Protein AF-A0AAW1KPW0-F1 (afdb_monomer)

Sequence (113 aa):
MIACTQPRRLAVQGITRIKFLTDGVLLREMMDDPLLSKYSVIMVDEAHERSISTDVVLGLLKKIQKRRPDLRLVISSATIEERPISSFFHSRNDQVIFWCFLLDKMILMLLFN

Structure (mmCIF, N/CA/C/O backbone):
data_AF-A0AAW1KPW0-F1
#
_entry.id   AF-A0AAW1KPW0-F1
#
loop_
_atom_site.group_PDB
_atom_site.id
_atom_site.type_symbol
_atom_site.label_atom_id
_atom_site.label_alt_id
_atom_site.label_comp_id
_atom_site.label_asym_id
_atom_site.label_entity_id
_atom_site.label_seq_id
_atom_site.pdbx_PDB_ins_code
_atom_site.Cartn_x
_atom_site.Cartn_y
_atom_site.Cartn_z
_atom_site.occupancy
_atom_site.B_iso_or_equiv
_atom_site.auth_seq_id
_atom_site.auth_comp_id
_atom_site.auth_asym_id
_atom_site.auth_atom_id
_atom_site.pdbx_PDB_model_num
ATOM 1 N N . MET A 1 1 ? -3.267 8.641 10.028 1.00 78.38 1 MET A N 1
ATOM 2 C CA . MET A 1 1 ? -1.825 8.846 9.738 1.00 78.38 1 MET A CA 1
ATOM 3 C C . MET A 1 1 ? -1.628 8.655 8.245 1.00 78.38 1 MET A C 1
ATOM 5 O O . MET A 1 1 ? -2.322 7.813 7.680 1.00 78.38 1 MET A O 1
ATOM 9 N N . ILE A 1 2 ? -0.747 9.433 7.619 1.00 82.56 2 ILE A N 1
ATOM 10 C CA . ILE A 1 2 ? -0.416 9.284 6.196 1.00 82.56 2 ILE A CA 1
ATOM 11 C C . ILE A 1 2 ? 0.904 8.524 6.110 1.00 82.56 2 ILE A C 1
ATOM 13 O O . ILE A 1 2 ? 1.896 8.957 6.700 1.00 82.56 2 ILE A O 1
ATOM 17 N N . ALA A 1 3 ? 0.908 7.388 5.422 1.00 82.81 3 ALA A N 1
ATOM 18 C CA . ALA A 1 3 ? 2.132 6.673 5.076 1.00 82.81 3 ALA A CA 1
ATOM 19 C C . ALA A 1 3 ? 2.553 7.044 3.656 1.00 82.81 3 ALA A C 1
ATOM 21 O O . ALA A 1 3 ? 1.700 7.109 2.776 1.00 82.81 3 ALA A O 1
ATOM 22 N N . CYS A 1 4 ? 3.847 7.251 3.435 1.00 83.25 4 CYS A N 1
ATOM 23 C CA . CYS A 1 4 ? 4.411 7.419 2.101 1.00 83.25 4 CYS A CA 1
ATOM 24 C C . CYS A 1 4 ? 5.600 6.475 1.936 1.00 83.25 4 CYS A C 1
ATOM 26 O O . CYS A 1 4 ? 6.499 6.476 2.787 1.00 83.25 4 CYS A O 1
ATOM 28 N N . THR A 1 5 ? 5.592 5.652 0.886 1.00 79.50 5 THR A N 1
ATOM 29 C CA . THR A 1 5 ? 6.770 4.862 0.545 1.00 79.50 5 THR A CA 1
ATOM 30 C C . THR A 1 5 ? 7.787 5.761 -0.145 1.00 79.50 5 THR A C 1
ATOM 32 O O . THR A 1 5 ? 7.442 6.478 -1.069 1.00 79.50 5 THR A O 1
ATOM 35 N N . GLN A 1 6 ? 9.029 5.801 0.334 1.00 72.44 6 GLN A N 1
ATOM 36 C CA . GLN A 1 6 ? 10.106 6.560 -0.305 1.00 72.44 6 GLN A CA 1
ATOM 37 C C . GLN A 1 6 ? 11.441 5.826 -0.171 1.00 72.44 6 GLN A C 1
ATOM 39 O O . GLN A 1 6 ? 11.666 5.130 0.827 1.00 72.44 6 GLN A O 1
ATOM 44 N N . PRO A 1 7 ? 12.387 6.042 -1.106 1.00 58.94 7 PRO A N 1
ATOM 45 C CA . PRO A 1 7 ? 13.735 5.486 -1.004 1.00 58.94 7 PRO A CA 1
ATOM 46 C C . PRO A 1 7 ? 14.543 6.083 0.163 1.00 58.94 7 PRO A C 1
ATOM 48 O O . PRO A 1 7 ? 15.576 5.533 0.545 1.00 58.94 7 PRO A O 1
ATOM 51 N N . ARG A 1 8 ? 14.095 7.198 0.768 1.00 56.75 8 ARG A N 1
ATOM 52 C CA . ARG A 1 8 ? 14.753 7.852 1.913 1.00 56.75 8 ARG A CA 1
ATOM 53 C C . ARG A 1 8 ? 13.802 8.003 3.100 1.00 56.75 8 ARG A C 1
ATOM 55 O O . ARG A 1 8 ? 12.671 8.452 2.962 1.00 56.75 8 ARG A O 1
ATOM 62 N N . ARG A 1 9 ? 14.284 7.646 4.295 1.00 53.12 9 ARG A N 1
ATOM 63 C CA . ARG A 1 9 ? 13.503 7.667 5.538 1.00 53.12 9 ARG A CA 1
ATOM 64 C C . ARG A 1 9 ? 13.544 9.059 6.168 1.00 53.12 9 ARG A C 1
ATOM 66 O O . ARG A 1 9 ? 14.579 9.470 6.682 1.00 53.12 9 ARG A O 1
ATOM 73 N N . LEU A 1 10 ? 12.415 9.757 6.160 1.00 57.84 10 LEU A N 1
ATOM 74 C CA . LEU A 1 10 ? 12.204 11.007 6.892 1.00 57.84 10 LEU A CA 1
ATOM 75 C C . LEU A 1 10 ? 10.977 10.846 7.805 1.00 57.84 10 LEU A C 1
ATOM 77 O O . LEU A 1 10 ? 10.099 10.026 7.557 1.00 57.84 10 LEU A O 1
ATOM 81 N N . ALA A 1 11 ? 10.902 11.576 8.908 1.00 54.00 11 ALA A N 1
ATOM 82 C CA . ALA A 1 11 ? 9.713 11.590 9.755 1.00 54.00 11 ALA A CA 1
ATOM 83 C C . ALA A 1 11 ? 9.422 13.039 10.117 1.00 54.00 11 ALA A C 1
ATOM 85 O O . ALA A 1 11 ? 10.282 13.714 10.678 1.00 54.00 11 ALA A O 1
ATOM 86 N N . VAL A 1 12 ? 8.227 13.518 9.778 1.00 56.19 12 VAL A N 1
ATOM 87 C CA . VAL A 1 12 ? 7.796 14.881 10.099 1.00 56.19 12 VAL A CA 1
ATOM 88 C C . VAL A 1 12 ? 6.790 14.791 11.240 1.00 56.19 12 VAL A C 1
ATOM 90 O O . VAL A 1 12 ? 5.782 14.089 11.136 1.00 56.19 12 VAL A O 1
ATOM 93 N N . GLN A 1 13 ? 7.076 15.466 12.354 1.00 44.16 13 GLN A N 1
ATOM 94 C CA . GLN A 1 13 ? 6.176 15.533 13.504 1.00 44.16 13 GLN A CA 1
ATOM 95 C C . GLN A 1 13 ? 5.355 16.829 13.455 1.00 44.16 13 GLN A C 1
ATOM 97 O O . GLN A 1 13 ? 5.910 17.918 13.356 1.00 44.16 13 GLN A O 1
ATOM 102 N N . GLY A 1 14 ? 4.028 16.694 13.517 1.00 61.62 14 GLY A N 1
ATOM 103 C CA . GLY A 1 14 ? 3.049 17.785 13.489 1.00 61.62 14 GLY A CA 1
ATOM 104 C C . GLY A 1 14 ? 1.630 17.268 13.775 1.00 61.62 14 GLY A C 1
ATOM 105 O O . GLY A 1 14 ? 1.458 16.097 14.123 1.00 61.62 14 GLY A O 1
ATOM 106 N N . ILE A 1 15 ? 0.612 18.127 13.619 1.00 62.44 15 ILE A N 1
ATOM 107 C CA . ILE A 1 15 ? -0.816 17.783 13.819 1.00 62.44 15 ILE A CA 1
ATOM 108 C C . ILE A 1 15 ? -1.229 16.657 12.852 1.00 62.44 15 ILE A C 1
ATOM 110 O O . ILE A 1 15 ? -1.849 15.668 13.250 1.00 62.44 15 ILE A O 1
ATOM 114 N N . THR A 1 16 ? -0.784 16.754 11.598 1.00 57.00 16 THR A N 1
ATOM 115 C CA . THR A 1 16 ? -0.898 15.693 10.594 1.00 57.00 16 THR A CA 1
ATOM 116 C C . THR A 1 16 ? 0.342 14.803 10.654 1.00 57.00 16 THR A C 1
ATOM 118 O O . THR A 1 16 ? 1.435 15.206 10.264 1.00 57.00 16 THR A O 1
ATOM 121 N N . ARG A 1 17 ? 0.192 13.571 11.155 1.00 78.12 17 ARG A N 1
ATOM 122 C CA . ARG A 1 17 ? 1.301 12.606 11.246 1.00 78.12 17 ARG A CA 1
ATOM 123 C C . ARG A 1 17 ? 1.574 11.982 9.874 1.00 78.12 17 ARG A C 1
ATOM 125 O O . ARG A 1 17 ? 0.798 11.125 9.437 1.00 78.12 17 ARG A O 1
ATOM 132 N N . ILE A 1 18 ? 2.665 12.404 9.232 1.00 82.19 18 ILE A N 1
ATOM 133 C CA . ILE A 1 18 ? 3.196 11.817 7.994 1.00 82.19 18 ILE A CA 1
ATOM 134 C C . ILE A 1 18 ? 4.397 10.942 8.347 1.00 82.19 18 ILE A C 1
ATOM 136 O O . ILE A 1 18 ? 5.328 11.382 9.025 1.00 82.19 18 ILE A O 1
ATOM 140 N N . LYS A 1 19 ? 4.376 9.695 7.885 1.00 84.75 19 LYS A N 1
ATOM 141 C CA . LYS A 1 19 ? 5.436 8.721 8.121 1.00 84.75 19 LYS A CA 1
ATOM 142 C C . LYS A 1 19 ? 5.992 8.241 6.7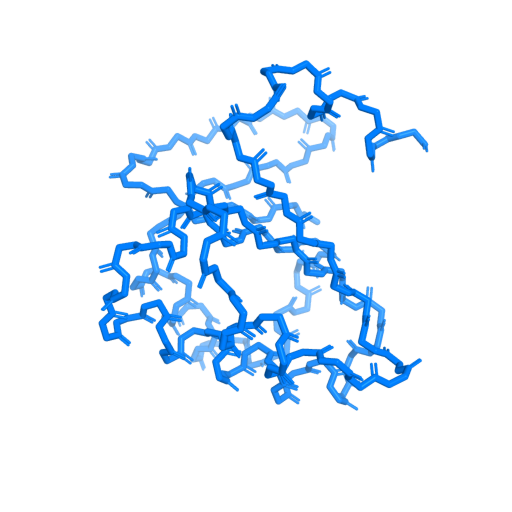91 1.00 84.75 19 LYS A C 1
ATOM 144 O O . LYS A 1 19 ? 5.275 7.599 6.026 1.00 84.75 19 LYS A O 1
ATOM 149 N N . PHE A 1 20 ? 7.269 8.520 6.551 1.00 84.44 20 PHE A N 1
ATOM 150 C CA . PHE A 1 20 ? 7.968 7.966 5.401 1.00 84.44 20 PHE A CA 1
ATOM 151 C C . PHE A 1 20 ? 8.607 6.636 5.780 1.00 84.44 20 PHE A C 1
ATOM 153 O O . PHE A 1 20 ? 9.197 6.471 6.855 1.00 84.44 20 PHE A O 1
ATOM 160 N N . LEU A 1 21 ? 8.445 5.664 4.902 1.00 87.31 21 LEU A N 1
ATOM 161 C CA . LEU A 1 21 ? 8.855 4.286 5.110 1.00 87.31 21 LEU A CA 1
ATOM 162 C C . LEU A 1 21 ? 9.282 3.684 3.774 1.00 87.31 21 LEU A C 1
ATOM 164 O O . LEU A 1 21 ? 8.954 4.212 2.726 1.00 87.31 21 LEU A O 1
ATOM 168 N N . THR A 1 22 ? 10.071 2.619 3.794 1.00 89.06 22 THR A N 1
ATOM 169 C CA . THR A 1 22 ? 10.386 1.876 2.567 1.00 89.06 22 THR A CA 1
ATOM 170 C C . THR A 1 22 ? 9.331 0.794 2.349 1.00 89.06 22 THR A C 1
ATOM 172 O O . THR A 1 22 ? 8.670 0.385 3.308 1.00 89.06 22 THR A O 1
ATOM 175 N N . ASP A 1 23 ? 9.214 0.269 1.129 1.00 88.44 23 ASP A N 1
ATOM 176 C CA . ASP A 1 23 ? 8.282 -0.825 0.809 1.00 88.44 23 ASP A CA 1
ATOM 177 C C . ASP A 1 23 ? 8.443 -2.020 1.762 1.00 88.44 23 ASP A C 1
ATOM 179 O O . ASP A 1 23 ? 7.469 -2.549 2.289 1.00 88.44 23 ASP A O 1
ATOM 183 N N . GLY A 1 24 ? 9.685 -2.399 2.081 1.00 88.69 24 GLY A N 1
ATOM 184 C CA . GLY A 1 24 ? 9.964 -3.485 3.025 1.00 88.69 24 GLY A CA 1
ATOM 185 C C . GLY A 1 24 ? 9.501 -3.201 4.461 1.00 88.69 24 GLY A C 1
ATOM 186 O O . GLY A 1 24 ? 9.070 -4.114 5.165 1.00 88.69 24 GLY A O 1
ATOM 187 N N . VAL A 1 25 ? 9.553 -1.941 4.908 1.00 90.00 25 VAL A N 1
ATOM 188 C CA . VAL A 1 25 ? 9.011 -1.547 6.220 1.00 90.00 25 VAL A CA 1
ATOM 189 C C . VAL A 1 25 ? 7.486 -1.569 6.191 1.00 90.00 25 VAL A C 1
ATOM 191 O O . VAL A 1 25 ? 6.888 -2.035 7.159 1.00 90.00 25 VAL A O 1
ATOM 194 N N . LEU A 1 26 ? 6.862 -1.138 5.087 1.00 90.62 26 LEU A N 1
ATOM 195 C CA . LEU A 1 26 ? 5.413 -1.243 4.913 1.00 90.62 26 LEU A CA 1
ATOM 196 C C . LEU A 1 26 ? 4.959 -2.697 4.995 1.00 90.62 26 LEU A C 1
ATOM 198 O O . LEU A 1 26 ? 4.052 -3.007 5.757 1.00 90.62 26 LEU A O 1
ATOM 202 N N . LEU A 1 27 ? 5.630 -3.591 4.265 1.00 91.06 27 LEU A N 1
ATOM 203 C CA . LEU A 1 27 ? 5.331 -5.021 4.274 1.00 91.06 27 LEU A CA 1
ATOM 204 C C . LEU A 1 27 ? 5.434 -5.612 5.679 1.00 91.06 27 LEU A C 1
ATOM 206 O O . LEU A 1 27 ? 4.547 -6.355 6.089 1.00 91.06 27 LEU A O 1
ATOM 210 N N . ARG A 1 28 ? 6.468 -5.249 6.448 1.00 91.62 28 ARG A N 1
ATOM 211 C CA . ARG A 1 28 ? 6.589 -5.692 7.843 1.00 91.62 28 ARG A CA 1
ATOM 212 C C . ARG A 1 28 ? 5.431 -5.178 8.702 1.00 91.62 28 ARG A C 1
ATOM 214 O O . ARG A 1 28 ? 4.871 -5.948 9.469 1.00 91.62 28 ARG A O 1
ATOM 221 N N . GLU A 1 29 ? 5.018 -3.922 8.544 1.00 91.69 29 GLU A N 1
ATOM 222 C CA . GLU A 1 29 ? 3.850 -3.410 9.272 1.00 91.69 29 GLU A CA 1
ATOM 223 C C . GLU A 1 29 ? 2.536 -4.060 8.845 1.00 91.69 29 GLU A C 1
ATOM 225 O O . GLU A 1 29 ? 1.657 -4.221 9.681 1.00 91.69 29 GLU A O 1
ATOM 230 N N . MET A 1 30 ? 2.406 -4.479 7.586 1.00 91.12 30 MET A N 1
ATOM 231 C CA . MET A 1 30 ? 1.260 -5.263 7.117 1.00 91.12 30 MET A CA 1
ATOM 232 C C . MET A 1 30 ? 1.239 -6.675 7.709 1.00 91.12 30 MET A C 1
ATOM 234 O O . MET A 1 30 ? 0.170 -7.264 7.832 1.00 91.12 30 MET A O 1
ATOM 238 N N . MET A 1 31 ? 2.397 -7.241 8.063 1.00 90.94 31 MET A N 1
ATOM 239 C CA . MET A 1 31 ? 2.448 -8.522 8.774 1.00 90.94 31 MET A CA 1
ATOM 240 C C . MET A 1 31 ? 1.940 -8.377 10.212 1.00 90.94 31 MET A C 1
ATOM 242 O O . MET A 1 31 ? 1.229 -9.259 10.688 1.00 90.94 31 MET A O 1
ATOM 246 N N . ASP A 1 32 ? 2.261 -7.261 10.871 1.00 92.50 32 ASP A N 1
ATOM 247 C CA . ASP A 1 32 ? 1.812 -6.972 12.238 1.00 92.50 32 ASP A CA 1
ATOM 248 C C . ASP A 1 32 ? 0.344 -6.497 12.286 1.00 92.50 32 ASP A C 1
ATOM 250 O O . ASP A 1 32 ? -0.421 -6.898 13.162 1.00 92.50 32 ASP A O 1
ATOM 254 N N . ASP A 1 33 ? -0.065 -5.644 11.342 1.00 92.44 33 ASP A N 1
ATOM 255 C CA . ASP A 1 33 ? -1.428 -5.126 11.170 1.00 92.44 33 ASP A CA 1
ATOM 256 C C . ASP A 1 33 ? -1.879 -5.266 9.700 1.00 92.44 33 ASP A C 1
ATOM 258 O O . ASP A 1 33 ? -1.718 -4.337 8.897 1.00 92.44 33 ASP A O 1
ATOM 262 N N . PRO A 1 34 ? -2.506 -6.402 9.335 1.00 91.38 34 PRO A N 1
ATOM 263 C CA . PRO A 1 34 ? -2.929 -6.683 7.961 1.00 91.38 34 PRO A CA 1
ATOM 264 C C . PRO A 1 34 ? -3.982 -5.733 7.391 1.00 91.38 34 PRO A C 1
ATOM 266 O O . PRO A 1 34 ? -4.202 -5.734 6.182 1.00 91.38 34 PRO A O 1
ATOM 269 N N . LEU A 1 35 ? -4.672 -4.959 8.234 1.00 90.25 35 LEU A N 1
ATOM 270 C CA . LEU A 1 35 ? -5.681 -3.988 7.800 1.00 90.25 35 LEU A CA 1
ATOM 271 C C . LEU A 1 35 ? -5.155 -2.552 7.803 1.00 90.25 35 LEU A C 1
ATOM 273 O O . LEU A 1 35 ? -5.890 -1.635 7.420 1.00 90.25 35 LEU A O 1
ATOM 277 N N . LEU A 1 36 ? -3.899 -2.353 8.222 1.00 91.38 36 LEU A N 1
ATOM 278 C CA . LEU A 1 36 ? -3.247 -1.049 8.286 1.00 91.38 36 LEU A CA 1
ATOM 279 C C . LEU A 1 36 ? -4.132 -0.008 8.991 1.00 91.38 36 LEU A C 1
ATOM 281 O O . LEU A 1 36 ? -4.259 1.134 8.550 1.00 91.38 36 LEU A O 1
ATOM 285 N N . SER A 1 37 ? -4.765 -0.414 10.095 1.00 89.25 37 SER A N 1
ATOM 286 C CA . SER A 1 37 ? -5.782 0.343 10.843 1.00 89.25 37 SER A CA 1
ATOM 287 C C . SER A 1 37 ? -5.312 1.740 11.269 1.00 89.25 37 SER A C 1
ATOM 289 O O . SER A 1 37 ? -6.091 2.691 11.317 1.00 89.25 37 SER A O 1
ATOM 291 N N . LYS A 1 38 ? -4.005 1.891 11.506 1.00 88.19 38 LYS A N 1
ATOM 292 C CA . LYS A 1 38 ? -3.348 3.147 11.910 1.00 88.19 38 LYS A CA 1
ATOM 293 C C . LYS A 1 38 ? -3.288 4.190 10.786 1.00 88.19 38 LYS A C 1
ATOM 295 O O . LYS A 1 38 ? -3.115 5.389 11.052 1.00 88.19 38 LYS A O 1
ATOM 300 N N . TYR A 1 39 ? -3.414 3.750 9.538 1.00 90.31 39 TYR A N 1
ATOM 301 C CA . TYR A 1 39 ? -3.301 4.581 8.348 1.00 90.31 39 TYR A CA 1
ATOM 302 C C . TYR A 1 39 ? -4.678 4.879 7.759 1.00 90.31 39 TYR A C 1
ATOM 304 O O . TYR A 1 39 ? -5.580 4.044 7.762 1.00 90.31 39 TYR A O 1
ATOM 312 N N . SER A 1 40 ? -4.836 6.112 7.288 1.00 88.81 40 SER A N 1
ATOM 313 C CA . SER A 1 40 ? -6.031 6.585 6.576 1.00 88.81 40 SER A CA 1
ATOM 314 C C . SER A 1 40 ? -5.738 6.805 5.094 1.00 88.81 40 SER A C 1
ATOM 316 O O . SER A 1 40 ? -6.612 6.630 4.250 1.00 88.81 40 SER A O 1
ATOM 318 N N . VAL A 1 41 ? -4.493 7.176 4.790 1.00 89.31 41 VAL A N 1
ATOM 319 C CA . VAL A 1 41 ? -3.982 7.383 3.439 1.00 89.31 41 VAL A CA 1
ATOM 320 C C . VAL A 1 41 ? -2.636 6.683 3.331 1.00 89.31 41 VAL A C 1
ATOM 322 O O . VAL A 1 41 ? -1.791 6.828 4.223 1.00 89.31 41 VAL A O 1
ATOM 325 N N . ILE A 1 42 ? -2.440 5.945 2.245 1.00 90.88 42 ILE A N 1
ATOM 326 C CA . ILE A 1 42 ? -1.153 5.355 1.883 1.00 90.88 42 ILE A CA 1
ATOM 327 C C . ILE A 1 42 ? -0.782 5.870 0.504 1.00 90.88 42 ILE A C 1
ATOM 329 O O . ILE A 1 42 ? -1.569 5.762 -0.432 1.00 90.88 42 ILE A O 1
ATOM 333 N N . MET A 1 43 ? 0.414 6.426 0.396 1.00 89.19 43 MET A N 1
ATOM 334 C CA . MET A 1 43 ? 1.021 6.835 -0.855 1.00 89.19 43 MET A CA 1
ATOM 335 C C . MET A 1 43 ? 2.133 5.849 -1.208 1.00 89.19 43 MET A C 1
ATOM 337 O O . MET A 1 43 ? 3.042 5.640 -0.405 1.00 89.19 43 MET A O 1
ATOM 341 N N . VAL A 1 44 ? 2.033 5.231 -2.380 1.00 88.56 44 VAL A N 1
ATOM 342 C CA . VAL A 1 44 ? 3.095 4.428 -2.986 1.00 88.56 44 VAL A CA 1
ATOM 343 C C . VAL A 1 44 ? 3.798 5.320 -3.998 1.00 88.56 44 VAL A C 1
ATOM 345 O O . VAL A 1 44 ? 3.163 5.742 -4.963 1.00 88.56 44 VAL A O 1
ATOM 348 N N . ASP A 1 45 ? 5.057 5.663 -3.746 1.00 85.19 45 ASP A N 1
ATOM 349 C CA . ASP A 1 45 ? 5.856 6.507 -4.641 1.00 85.19 45 ASP A CA 1
ATOM 350 C C . ASP A 1 45 ? 6.673 5.662 -5.621 1.00 85.19 45 ASP A C 1
ATOM 352 O O . ASP A 1 45 ? 6.926 4.482 -5.376 1.00 85.19 45 ASP A O 1
ATOM 356 N N . GLU A 1 46 ? 7.077 6.277 -6.729 1.00 79.12 46 GLU A N 1
ATOM 357 C CA . GLU A 1 46 ? 7.930 5.681 -7.762 1.00 79.12 46 GLU A CA 1
ATOM 358 C C . GLU A 1 46 ? 7.479 4.300 -8.274 1.00 79.12 46 GLU A C 1
ATOM 360 O O . GLU A 1 46 ? 8.298 3.437 -8.593 1.00 79.12 46 GLU A O 1
ATOM 365 N N . ALA A 1 47 ? 6.168 4.101 -8.450 1.00 78.31 47 ALA A N 1
ATOM 366 C CA . ALA A 1 47 ? 5.606 2.838 -8.949 1.00 78.31 47 ALA A CA 1
ATOM 367 C C . ALA A 1 47 ? 6.157 2.409 -10.334 1.00 78.31 47 ALA A C 1
ATOM 369 O O . ALA A 1 47 ? 6.074 1.238 -10.719 1.00 78.31 47 ALA A O 1
ATOM 370 N N . HIS A 1 48 ? 6.813 3.333 -11.042 1.00 77.50 48 HIS A N 1
ATOM 371 C CA . HIS A 1 48 ? 7.446 3.107 -12.334 1.00 77.50 48 HIS A CA 1
ATOM 372 C C . HIS A 1 48 ? 8.728 2.268 -12.268 1.00 77.50 48 HIS A C 1
ATOM 374 O O . HIS A 1 48 ? 9.116 1.695 -13.286 1.00 77.50 48 HIS A O 1
ATOM 380 N N . GLU A 1 49 ? 9.377 2.157 -11.104 1.00 72.56 49 GLU A N 1
ATOM 381 C CA . GLU A 1 49 ? 10.599 1.356 -10.951 1.00 72.56 49 GLU A CA 1
ATOM 382 C C . GLU A 1 49 ? 10.339 -0.157 -11.091 1.00 72.56 49 GLU A C 1
ATOM 384 O O . GLU A 1 49 ? 11.287 -0.930 -11.232 1.00 72.56 49 GLU A O 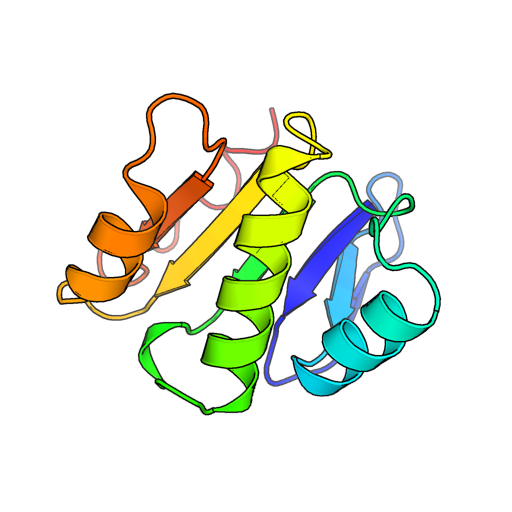1
ATOM 389 N N . ARG A 1 50 ? 9.063 -0.592 -11.083 1.00 74.56 50 ARG A N 1
ATOM 390 C CA . ARG A 1 50 ? 8.623 -1.997 -11.236 1.00 74.56 50 ARG A CA 1
ATOM 391 C C . ARG A 1 50 ? 9.432 -2.978 -10.383 1.00 74.56 50 ARG A C 1
ATOM 393 O O . ARG A 1 50 ? 9.849 -4.046 -10.838 1.00 74.56 50 ARG A O 1
ATOM 400 N N . SER A 1 51 ? 9.678 -2.605 -9.131 1.00 80.50 51 SER A N 1
ATOM 401 C CA . SER A 1 51 ? 10.341 -3.495 -8.188 1.00 80.50 51 SER A CA 1
ATOM 402 C C . SER A 1 51 ? 9.377 -4.597 -7.727 1.00 80.50 51 SER A C 1
ATOM 404 O O . SER A 1 51 ? 8.185 -4.356 -7.527 1.00 80.50 51 SER A O 1
ATOM 406 N N . ILE A 1 52 ? 9.902 -5.802 -7.474 1.00 84.81 52 ILE A N 1
ATOM 407 C CA . ILE A 1 52 ? 9.115 -6.927 -6.931 1.00 84.81 52 ILE A CA 1
ATOM 408 C C . ILE A 1 52 ? 8.423 -6.522 -5.620 1.00 84.81 52 ILE A C 1
ATOM 410 O O . ILE A 1 52 ? 7.282 -6.903 -5.366 1.00 84.81 52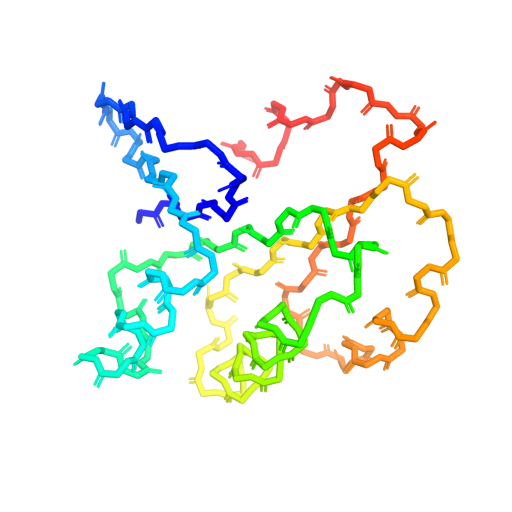 ILE A O 1
ATOM 414 N N . SER A 1 53 ? 9.104 -5.736 -4.783 1.00 85.75 53 SER A N 1
ATOM 415 C CA . SER A 1 53 ? 8.561 -5.259 -3.509 1.00 85.75 53 SER A CA 1
ATOM 416 C C . SER A 1 53 ? 7.328 -4.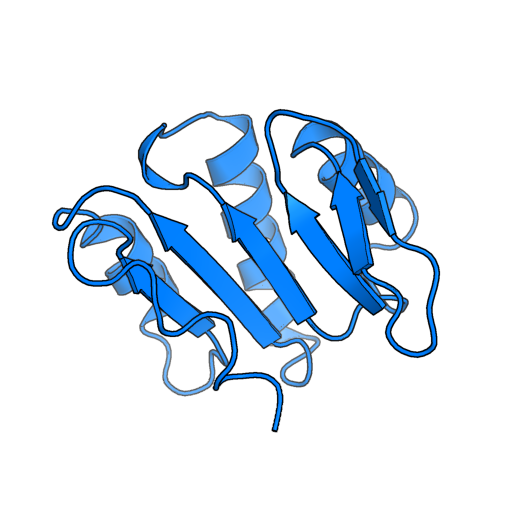382 -3.719 1.00 85.75 53 SER A C 1
ATOM 418 O O . SER A 1 53 ? 6.313 -4.587 -3.054 1.00 85.75 53 SER A O 1
ATOM 420 N N . THR A 1 54 ? 7.397 -3.449 -4.668 1.00 84.81 54 THR A N 1
ATOM 421 C CA . THR A 1 54 ? 6.310 -2.519 -4.989 1.00 84.81 54 THR A CA 1
ATOM 422 C C . THR A 1 54 ? 5.101 -3.266 -5.554 1.00 84.81 54 THR A C 1
ATOM 424 O O . THR A 1 54 ? 3.978 -3.042 -5.102 1.00 84.81 54 THR A O 1
ATOM 427 N N . ASP A 1 55 ? 5.316 -4.236 -6.448 1.00 86.06 55 ASP A N 1
ATOM 428 C CA . ASP A 1 55 ? 4.241 -5.068 -7.005 1.00 86.06 55 ASP A CA 1
ATOM 429 C C . ASP A 1 55 ? 3.518 -5.883 -5.921 1.00 86.06 55 ASP A C 1
ATOM 431 O O . ASP A 1 55 ? 2.283 -5.957 -5.891 1.00 86.06 55 ASP A O 1
ATOM 435 N N . VAL A 1 56 ? 4.274 -6.468 -4.984 1.00 88.94 56 VAL A N 1
ATOM 436 C CA . VAL A 1 56 ? 3.707 -7.205 -3.845 1.00 88.94 56 VAL A CA 1
ATOM 437 C C . VAL A 1 56 ? 2.895 -6.271 -2.947 1.00 88.94 56 VAL A C 1
ATOM 439 O O . VAL A 1 56 ? 1.770 -6.615 -2.572 1.00 88.94 56 VAL A O 1
ATOM 442 N N . VAL A 1 57 ? 3.421 -5.082 -2.634 1.00 90.31 57 VAL A N 1
ATOM 443 C CA . VAL A 1 57 ? 2.716 -4.060 -1.845 1.00 90.31 57 VAL A CA 1
ATOM 444 C C . VAL A 1 57 ? 1.401 -3.668 -2.520 1.00 90.31 57 VAL A C 1
ATOM 446 O O . VAL A 1 57 ? 0.350 -3.749 -1.885 1.00 90.31 57 VAL A O 1
ATOM 449 N N . LEU A 1 58 ? 1.415 -3.320 -3.810 1.00 89.25 58 LEU A N 1
ATOM 450 C CA . LEU A 1 58 ? 0.214 -2.942 -4.565 1.00 89.25 58 LEU A CA 1
ATOM 451 C C . LEU A 1 58 ? -0.818 -4.079 -4.609 1.00 89.25 58 LEU A C 1
ATOM 453 O O . LEU A 1 58 ? -2.015 -3.853 -4.401 1.00 89.25 58 LEU A O 1
ATOM 457 N N . GLY A 1 59 ? -0.366 -5.320 -4.808 1.00 89.50 59 GLY A N 1
ATOM 458 C CA . GLY A 1 59 ? -1.229 -6.499 -4.793 1.00 89.50 59 GLY A CA 1
ATOM 459 C C . GLY A 1 59 ? -1.903 -6.741 -3.438 1.00 89.50 59 GLY A C 1
ATOM 460 O O . GLY A 1 59 ? -3.087 -7.094 -3.384 1.00 89.50 59 GLY A O 1
ATOM 461 N N . LEU A 1 60 ? -1.183 -6.526 -2.335 1.00 91.75 60 LEU A N 1
ATOM 462 C CA . LEU A 1 60 ? -1.734 -6.626 -0.983 1.00 91.75 60 LEU A CA 1
ATOM 463 C C . LEU A 1 60 ? -2.676 -5.460 -0.665 1.00 91.75 60 LEU A C 1
ATOM 465 O O . LEU A 1 60 ? -3.769 -5.690 -0.146 1.00 91.75 60 LEU A O 1
ATOM 469 N N . LEU A 1 61 ? -2.313 -4.231 -1.032 1.00 90.94 61 LEU A N 1
ATOM 470 C CA . LEU A 1 61 ? -3.146 -3.046 -0.822 1.00 90.94 61 LEU A CA 1
ATOM 471 C C . LEU A 1 61 ? -4.482 -3.156 -1.561 1.00 90.94 61 LEU A C 1
ATOM 473 O O . LEU A 1 61 ? -5.520 -2.861 -0.974 1.00 90.94 61 LEU A O 1
ATOM 477 N N . LYS A 1 62 ? -4.502 -3.708 -2.782 1.00 88.44 62 LYS A N 1
ATOM 478 C CA . LYS A 1 62 ? -5.755 -4.016 -3.493 1.00 88.44 62 LYS A CA 1
ATOM 479 C C . LYS A 1 62 ? -6.644 -5.003 -2.731 1.00 88.44 62 LYS A C 1
ATOM 481 O O . LYS A 1 62 ? -7.868 -4.875 -2.732 1.00 88.44 62 LYS A O 1
ATOM 486 N N . LYS A 1 63 ? -6.062 -6.007 -2.064 1.00 90.06 63 LYS A N 1
ATOM 487 C CA . LYS A 1 63 ? -6.835 -6.938 -1.219 1.00 90.06 63 LYS A CA 1
ATOM 488 C C . LYS A 1 63 ? -7.396 -6.238 0.018 1.00 90.06 63 LYS A C 1
ATOM 490 O O . LYS A 1 63 ? -8.530 -6.522 0.398 1.00 90.06 63 LYS A O 1
ATOM 495 N N . ILE A 1 64 ? -6.624 -5.335 0.623 1.00 90.81 64 ILE A N 1
ATOM 496 C CA . ILE A 1 64 ? -7.057 -4.558 1.789 1.00 90.81 64 ILE A CA 1
ATOM 497 C C . ILE A 1 64 ? -8.176 -3.600 1.404 1.00 90.81 64 ILE A C 1
ATOM 499 O O . ILE A 1 64 ? -9.166 -3.548 2.118 1.00 90.81 64 ILE A O 1
ATOM 503 N N . GLN A 1 65 ? -8.085 -2.924 0.261 1.00 88.12 65 GLN A N 1
ATOM 504 C CA . GLN A 1 65 ? -9.097 -1.970 -0.196 1.00 88.12 65 GLN A CA 1
ATOM 505 C C . GLN A 1 65 ? -10.488 -2.605 -0.350 1.00 88.12 65 GLN A C 1
ATOM 507 O O . GLN A 1 65 ? -11.494 -1.991 -0.009 1.00 88.12 65 GLN A O 1
ATOM 512 N N . LYS A 1 66 ? -10.558 -3.884 -0.745 1.00 87.56 66 LYS A N 1
ATOM 513 C CA . LYS A 1 66 ? -11.826 -4.639 -0.761 1.00 87.56 66 LYS A CA 1
ATOM 514 C C . LYS A 1 66 ? -12.459 -4.806 0.626 1.00 87.56 66 LYS A C 1
ATOM 516 O O . LYS A 1 66 ? -13.668 -4.990 0.714 1.00 87.56 66 LYS A O 1
ATOM 521 N N . ARG A 1 67 ? -11.655 -4.801 1.695 1.00 89.62 67 ARG A N 1
ATOM 522 C CA . ARG A 1 67 ? -12.104 -4.911 3.097 1.00 89.62 67 ARG A CA 1
ATOM 523 C C . ARG A 1 67 ? -12.231 -3.548 3.792 1.00 89.62 67 ARG A C 1
ATOM 525 O O . ARG A 1 67 ? -13.106 -3.396 4.635 1.00 89.62 67 ARG A O 1
ATOM 532 N N . ARG A 1 68 ? -11.377 -2.584 3.436 1.00 89.94 68 ARG A N 1
ATOM 533 C CA . ARG A 1 68 ? -11.345 -1.185 3.895 1.00 89.94 68 ARG A CA 1
ATOM 534 C C . ARG A 1 68 ? -11.545 -0.244 2.700 1.00 89.94 68 ARG A C 1
ATOM 536 O O . ARG A 1 68 ? -10.564 0.267 2.156 1.00 89.94 68 ARG A O 1
ATOM 543 N N . PRO A 1 69 ? -12.795 0.006 2.281 1.00 85.94 69 PRO A N 1
ATOM 544 C CA . PRO A 1 69 ? -13.077 1.004 1.249 1.00 85.94 69 PRO A CA 1
ATOM 545 C C . PRO A 1 69 ? -12.802 2.443 1.726 1.00 85.94 69 PRO A C 1
ATOM 547 O O . PRO A 1 69 ? -12.745 3.362 0.916 1.00 85.94 69 PRO A O 1
ATOM 550 N N . ASP A 1 70 ? -12.625 2.649 3.034 1.00 88.56 70 ASP A N 1
ATOM 551 C CA . ASP A 1 70 ? -12.246 3.922 3.652 1.00 88.56 70 ASP A CA 1
ATOM 552 C C . ASP A 1 70 ? -10.749 4.252 3.499 1.00 88.56 70 ASP A C 1
ATOM 554 O O . ASP A 1 70 ? -10.361 5.414 3.642 1.00 88.56 70 ASP A O 1
ATOM 558 N N . LEU A 1 71 ? -9.903 3.255 3.209 1.00 89.25 71 LEU A N 1
ATOM 559 C CA . LEU A 1 71 ? -8.470 3.451 3.005 1.00 89.25 71 LEU A CA 1
ATOM 560 C C . LEU A 1 71 ? -8.217 4.091 1.635 1.00 89.25 71 LEU A C 1
ATOM 562 O O . LEU A 1 71 ? -8.438 3.470 0.593 1.00 89.25 71 LEU A O 1
ATOM 566 N N . ARG A 1 72 ? -7.700 5.324 1.637 1.00 88.75 72 ARG A N 1
ATOM 567 C CA . ARG A 1 72 ? -7.332 6.032 0.405 1.00 88.75 72 ARG A CA 1
ATOM 568 C C . ARG A 1 72 ? -5.931 5.633 -0.038 1.00 88.75 72 ARG A C 1
ATOM 570 O O . ARG A 1 72 ? -4.989 5.686 0.756 1.00 88.75 72 ARG A O 1
ATOM 577 N N . LEU A 1 73 ? -5.799 5.277 -1.309 1.00 88.19 73 LEU A N 1
ATOM 578 C CA . LEU A 1 73 ? -4.522 4.926 -1.915 1.00 88.19 73 LEU A CA 1
ATOM 579 C C . LEU A 1 73 ? -4.118 6.004 -2.921 1.00 88.19 73 LEU A C 1
ATOM 581 O O . LEU A 1 73 ? -4.917 6.409 -3.761 1.00 88.19 73 LEU A O 1
ATOM 585 N N . VAL A 1 74 ? -2.872 6.452 -2.850 1.00 87.62 74 VAL A N 1
ATOM 586 C CA . VAL A 1 74 ? -2.265 7.339 -3.843 1.00 87.62 74 VAL A CA 1
ATOM 587 C C . VAL A 1 74 ? -1.100 6.587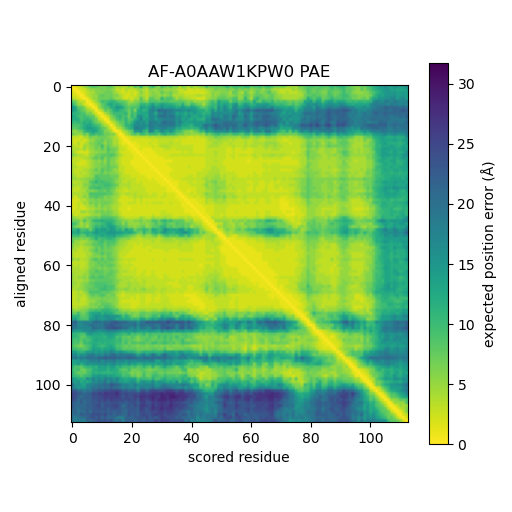 -4.464 1.00 87.62 74 VAL A C 1
ATOM 589 O O . VAL A 1 74 ? -0.245 6.090 -3.741 1.00 87.62 74 VAL A O 1
ATOM 592 N N . ILE A 1 75 ? -1.071 6.468 -5.783 1.00 85.25 75 ILE A N 1
ATOM 593 C CA . ILE A 1 75 ? 0.027 5.829 -6.510 1.00 85.25 75 ILE A CA 1
ATOM 594 C C . ILE A 1 75 ? 0.701 6.916 -7.334 1.00 85.25 75 ILE A C 1
ATOM 596 O O . ILE A 1 75 ? 0.058 7.526 -8.186 1.00 85.25 75 ILE A O 1
ATOM 600 N N . SER A 1 76 ? 1.969 7.186 -7.042 1.00 82.38 76 SER A N 1
ATOM 601 C CA . SER A 1 76 ? 2.792 8.186 -7.715 1.00 82.38 76 SER A CA 1
ATOM 602 C C . SER A 1 76 ? 3.800 7.511 -8.639 1.00 82.38 76 SER A C 1
ATOM 604 O O . SER A 1 76 ? 4.411 6.501 -8.290 1.00 82.38 76 SER A O 1
ATOM 606 N N . SER A 1 77 ? 3.942 8.064 -9.841 1.00 77.25 77 SER A N 1
ATOM 607 C CA . SER A 1 77 ? 4.785 7.535 -10.908 1.00 77.25 77 SER A CA 1
ATOM 608 C C . SER A 1 77 ? 5.399 8.653 -11.736 1.00 77.25 77 SER A C 1
ATOM 610 O O . SER A 1 77 ? 4.726 9.623 -12.083 1.00 77.25 77 SER A O 1
ATOM 612 N N . ALA A 1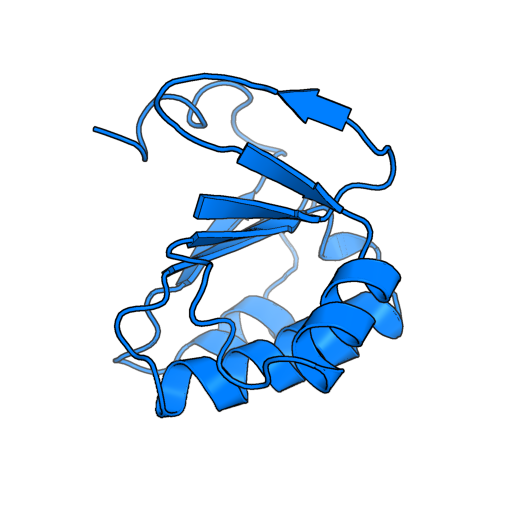 78 ? 6.660 8.510 -12.136 1.00 69.88 78 ALA A N 1
ATOM 613 C CA . ALA A 1 78 ? 7.283 9.439 -13.068 1.00 69.88 78 ALA A CA 1
ATOM 614 C C . ALA A 1 78 ? 6.885 9.182 -14.533 1.00 69.88 78 ALA A C 1
ATOM 616 O O . ALA A 1 78 ? 7.150 10.027 -15.377 1.00 69.88 78 ALA A O 1
ATOM 617 N N . THR A 1 79 ? 6.251 8.054 -14.880 1.00 64.19 79 THR A N 1
ATOM 618 C CA . THR A 1 79 ? 6.036 7.674 -16.291 1.00 64.19 79 THR A CA 1
ATOM 619 C C . THR A 1 79 ? 4.559 7.637 -16.688 1.00 64.19 79 THR A C 1
ATOM 621 O O . THR A 1 79 ? 3.703 7.164 -15.947 1.00 64.19 79 THR A O 1
ATOM 624 N N . ILE A 1 80 ? 4.259 8.111 -17.902 1.00 52.56 80 ILE A N 1
ATOM 625 C CA . ILE A 1 80 ? 2.908 8.122 -18.503 1.00 52.56 80 ILE A CA 1
ATOM 626 C C . ILE A 1 80 ? 2.395 6.705 -18.847 1.00 52.56 80 ILE A C 1
ATOM 628 O O . ILE A 1 80 ? 1.196 6.499 -19.037 1.00 52.56 80 ILE A O 1
ATOM 632 N N . GLU A 1 81 ? 3.280 5.705 -18.916 1.00 56.97 81 GLU A N 1
ATOM 633 C CA . GLU A 1 81 ? 2.973 4.346 -19.393 1.00 56.97 81 GLU A CA 1
ATOM 634 C C . GLU A 1 81 ? 2.507 3.353 -18.313 1.00 56.97 81 GLU A C 1
ATOM 636 O O . GLU A 1 81 ? 2.449 2.147 -18.556 1.00 56.97 81 GLU A O 1
ATOM 641 N N . GLU A 1 82 ? 2.059 3.811 -17.144 1.00 61.94 82 GLU A N 1
ATOM 642 C CA . GLU A 1 82 ? 1.486 2.935 -16.107 1.00 61.94 82 GLU A CA 1
ATOM 643 C C . GLU A 1 82 ? 0.068 2.413 -16.402 1.00 61.94 82 GLU A C 1
ATOM 645 O O . GLU A 1 82 ? -0.708 2.083 -15.503 1.00 61.94 82 GLU A O 1
ATOM 650 N N . ARG A 1 83 ? -0.274 2.235 -17.682 1.00 64.44 83 ARG A N 1
ATOM 651 C CA . ARG A 1 83 ? -1.522 1.581 -18.106 1.00 64.44 83 ARG A CA 1
ATOM 652 C C . ARG A 1 83 ? -1.772 0.232 -17.411 1.00 64.44 83 ARG A C 1
ATOM 654 O O . ARG A 1 83 ? -2.925 -0.030 -17.074 1.00 64.44 83 ARG A O 1
ATOM 661 N N . PRO A 1 84 ? -0.755 -0.618 -17.144 1.00 70.81 84 PRO A N 1
ATOM 662 C CA . PRO A 1 84 ? -0.972 -1.861 -16.410 1.00 70.81 84 PRO A CA 1
ATOM 663 C C . PRO A 1 84 ? -1.460 -1.621 -14.978 1.00 70.81 84 PRO A C 1
ATOM 665 O O . PRO A 1 84 ? -2.434 -2.247 -14.565 1.00 70.81 84 PRO A O 1
ATOM 668 N N . ILE A 1 85 ? -0.853 -0.684 -14.242 1.00 71.19 85 ILE A N 1
ATOM 669 C CA . ILE A 1 85 ? -1.204 -0.405 -12.842 1.00 71.19 85 ILE A CA 1
ATOM 670 C C . ILE A 1 85 ? -2.559 0.299 -12.782 1.00 71.19 85 ILE A C 1
ATOM 672 O O . ILE A 1 85 ? -3.418 -0.096 -11.994 1.00 71.19 85 ILE A O 1
ATOM 676 N N . SER A 1 86 ? -2.826 1.248 -13.681 1.00 71.25 86 SER A N 1
ATOM 677 C CA . SER A 1 86 ? -4.152 1.857 -13.762 1.00 71.25 86 SER A CA 1
ATOM 678 C C . SER A 1 86 ? -5.221 0.812 -14.075 1.00 71.25 86 SER A C 1
ATOM 680 O O . SER A 1 86 ? -6.199 0.723 -13.337 1.00 71.25 86 SER A O 1
ATOM 682 N N . SER A 1 87 ? -5.025 -0.051 -15.079 1.00 75.12 87 SER A N 1
ATOM 683 C CA . SER A 1 87 ? -5.963 -1.140 -15.399 1.00 75.12 87 SER A CA 1
ATOM 684 C C . SER A 1 87 ? -6.139 -2.131 -14.242 1.00 75.12 87 SER A C 1
ATOM 686 O O . SER A 1 87 ? -7.230 -2.661 -14.031 1.00 75.12 87 SER A O 1
ATOM 688 N N . PHE A 1 88 ? -5.095 -2.332 -13.433 1.00 77.44 88 PHE A N 1
ATO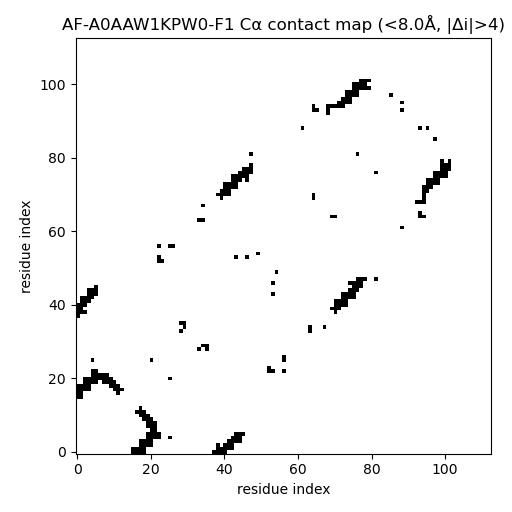M 689 C CA . PHE A 1 88 ? -5.154 -3.171 -12.247 1.00 77.44 88 PHE A CA 1
ATOM 690 C C . PHE A 1 88 ? -6.068 -2.580 -11.164 1.00 77.44 88 PHE A C 1
ATOM 692 O O . PHE A 1 88 ? -6.716 -3.354 -10.464 1.00 77.44 88 PHE A O 1
ATOM 699 N N . PHE A 1 89 ? -6.189 -1.256 -11.048 1.00 75.19 89 PHE A N 1
ATOM 700 C CA . PHE A 1 89 ? -7.049 -0.578 -10.063 1.00 75.19 89 PHE A CA 1
ATOM 701 C C . PHE A 1 89 ? -8.337 0.030 -10.662 1.00 75.19 89 PHE A C 1
ATOM 703 O O . PHE A 1 89 ? -9.015 0.811 -10.007 1.00 75.19 89 PHE A O 1
ATOM 710 N N . HIS A 1 90 ? -8.730 -0.342 -11.887 1.00 68.25 90 HIS A N 1
ATOM 711 C CA . HIS A 1 90 ? -9.921 0.196 -12.575 1.00 68.25 90 HIS A CA 1
ATOM 712 C C . HIS A 1 90 ? -11.283 -0.296 -12.022 1.00 68.25 90 HIS A C 1
ATOM 714 O O . HIS A 1 90 ? -12.301 -0.209 -12.714 1.00 68.25 90 HIS A O 1
ATOM 720 N N . SER A 1 91 ? -11.355 -0.831 -10.796 1.00 66.94 91 SER A N 1
ATOM 721 C CA . SER A 1 91 ? -12.635 -1.290 -10.237 1.00 66.94 91 SER A CA 1
ATOM 722 C C . SER A 1 91 ? -13.442 -0.107 -9.691 1.00 66.94 91 SER A C 1
ATOM 724 O O . SER A 1 91 ? -12.913 0.788 -9.043 1.00 66.94 91 SER A O 1
ATOM 726 N N . ARG A 1 92 ? -14.763 -0.128 -9.900 1.00 53.38 92 ARG A N 1
ATOM 727 C CA . A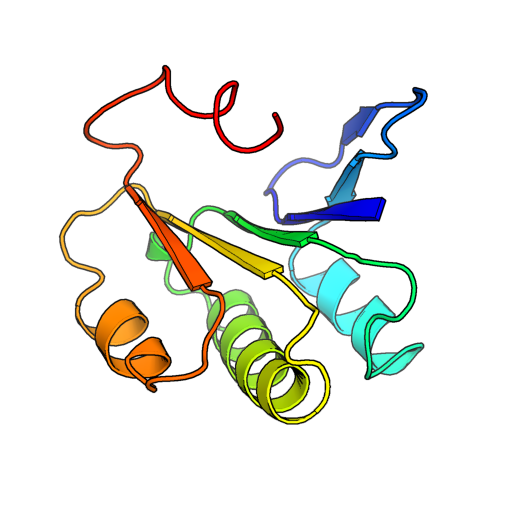RG A 1 92 ? -15.703 0.991 -9.665 1.00 53.38 92 ARG A CA 1
ATOM 728 C C . ARG A 1 92 ? -15.774 1.545 -8.224 1.00 53.38 92 ARG A C 1
ATOM 730 O O . ARG A 1 92 ? -16.412 2.570 -8.028 1.00 53.38 92 ARG A O 1
ATOM 737 N N . ASN A 1 93 ? -15.154 0.879 -7.246 1.00 60.81 93 ASN A N 1
ATOM 738 C CA . ASN A 1 93 ? -15.164 1.243 -5.819 1.00 60.81 93 ASN A CA 1
ATOM 739 C C . ASN A 1 93 ? -13.768 1.530 -5.240 1.00 60.81 93 ASN A C 1
ATOM 741 O O . ASN A 1 93 ? -13.645 1.773 -4.039 1.00 60.81 93 ASN A O 1
ATOM 745 N N . ASP A 1 94 ? -12.724 1.493 -6.062 1.00 66.06 94 ASP A N 1
ATOM 746 C CA . ASP A 1 94 ? -11.353 1.659 -5.597 1.00 66.06 94 ASP A CA 1
ATOM 747 C C . ASP A 1 94 ? -11.070 3.168 -5.411 1.00 66.06 94 ASP A C 1
ATOM 749 O O . ASP A 1 94 ? -11.058 3.940 -6.368 1.00 66.06 94 ASP A O 1
ATOM 753 N N . GLN A 1 95 ? -10.863 3.621 -4.167 1.00 70.38 95 GLN A N 1
ATOM 754 C CA . GLN A 1 95 ? -10.471 5.006 -3.839 1.00 70.38 95 GLN A CA 1
ATOM 755 C C . GLN A 1 95 ? -8.970 5.211 -4.110 1.00 70.38 95 GLN A C 1
ATOM 757 O O . GLN A 1 95 ? -8.174 5.390 -3.181 1.00 70.38 95 GLN A O 1
ATOM 762 N N . VAL A 1 96 ? -8.579 5.093 -5.382 1.00 74.31 96 VAL A N 1
ATOM 763 C CA . VAL A 1 96 ? -7.184 5.158 -5.843 1.00 74.31 96 VAL A CA 1
ATOM 764 C C . VAL A 1 96 ? -6.976 6.396 -6.699 1.00 74.31 96 VAL A C 1
ATOM 766 O O . VAL A 1 96 ? -7.644 6.580 -7.714 1.00 74.31 96 VAL A O 1
ATOM 769 N N . ILE A 1 97 ? -6.018 7.229 -6.307 1.00 77.00 97 ILE A N 1
ATOM 770 C CA . ILE A 1 97 ? -5.598 8.397 -7.079 1.00 77.00 97 ILE A CA 1
ATOM 771 C C . ILE A 1 97 ? -4.262 8.073 -7.740 1.00 77.00 97 ILE A C 1
ATOM 773 O O . ILE A 1 97 ? -3.283 7.781 -7.054 1.00 77.00 97 ILE A O 1
ATOM 777 N N . PHE A 1 98 ? -4.225 8.147 -9.068 1.00 71.94 98 PHE A N 1
ATOM 778 C CA . PHE A 1 98 ? -2.993 8.039 -9.844 1.00 71.94 98 PHE A CA 1
ATOM 779 C C . PHE A 1 98 ? -2.386 9.418 -10.054 1.00 71.94 98 PHE A C 1
ATOM 781 O O . PHE A 1 98 ? -3.044 10.322 -10.568 1.00 71.94 98 PHE A O 1
ATOM 788 N N . TRP A 1 99 ? -1.123 9.562 -9.672 1.00 65.00 99 TRP A N 1
ATOM 789 C CA . TRP A 1 99 ? -0.365 10.791 -9.798 1.00 65.00 99 TRP A CA 1
ATOM 790 C C . TRP A 1 99 ? 0.836 10.597 -10.707 1.00 65.00 99 TRP A C 1
ATOM 792 O O . TRP A 1 99 ? 1.730 9.814 -10.399 1.00 65.00 99 TRP A O 1
ATOM 802 N N . CYS A 1 100 ? 0.886 11.333 -11.814 1.00 63.41 100 CYS A N 1
ATOM 803 C CA . CYS A 1 100 ? 2.053 11.329 -12.686 1.00 63.41 100 CYS A CA 1
ATOM 804 C C . CYS A 1 100 ? 2.903 12.581 -12.438 1.00 63.41 100 CYS A C 1
ATOM 806 O O . CYS A 1 100 ? 2.439 13.702 -12.642 1.00 63.41 100 CYS A O 1
ATOM 808 N N . PHE A 1 101 ? 4.153 12.397 -12.013 1.00 57.03 101 PHE A N 1
ATOM 809 C CA . PHE A 1 101 ? 5.074 13.483 -11.664 1.00 57.03 101 PHE A CA 1
ATOM 810 C C . PHE A 1 101 ? 5.613 14.246 -12.886 1.00 57.03 101 PHE A C 1
ATOM 812 O O . PHE A 1 101 ? 6.145 15.345 -12.733 1.00 57.03 101 PHE A O 1
ATOM 819 N N . LEU A 1 102 ? 5.470 13.693 -14.100 1.00 53.69 102 LEU A N 1
ATOM 820 C CA . LEU A 1 102 ? 6.038 14.287 -15.315 1.00 53.69 102 LEU A CA 1
ATOM 821 C C . LEU A 1 102 ? 5.279 15.527 -15.821 1.00 53.69 102 LEU A C 1
ATOM 823 O O . LEU A 1 102 ? 5.761 16.178 -16.746 1.00 53.69 102 LEU A O 1
ATOM 827 N N . LEU A 1 103 ? 4.118 15.858 -15.236 1.00 48.03 103 LEU A N 1
ATOM 828 C CA . LEU A 1 103 ? 3.306 17.001 -15.667 1.00 48.03 103 LEU A CA 1
ATOM 829 C C . LEU A 1 103 ? 3.125 18.128 -14.645 1.00 48.03 103 LEU A C 1
ATOM 831 O O . LEU A 1 103 ? 2.897 19.238 -15.096 1.00 48.03 103 LEU A O 1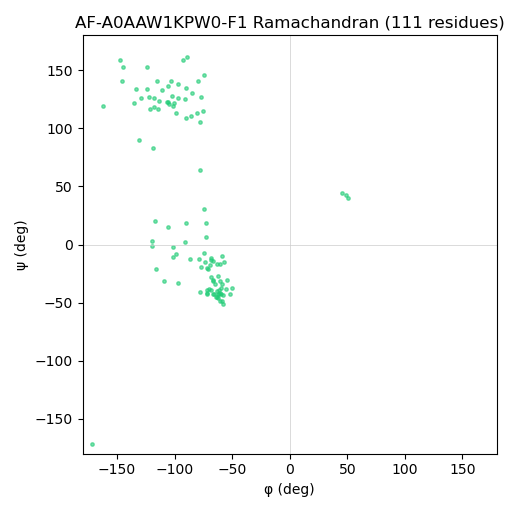
ATOM 835 N N . ASP A 1 104 ? 3.296 17.943 -13.330 1.00 43.59 104 ASP A N 1
ATOM 836 C CA . ASP A 1 104 ? 3.185 19.081 -12.400 1.00 43.59 104 ASP A CA 1
ATOM 837 C C . ASP A 1 104 ? 3.824 18.820 -11.029 1.00 43.59 104 ASP A C 1
ATOM 839 O O . ASP A 1 104 ? 3.372 17.985 -10.243 1.00 43.59 104 ASP A O 1
ATOM 843 N N . LYS A 1 105 ? 4.827 19.633 -10.672 1.00 44.41 105 LYS A N 1
ATOM 844 C CA . LYS A 1 105 ? 5.421 19.673 -9.322 1.00 44.41 105 LYS A CA 1
ATOM 845 C C . LYS A 1 105 ? 4.518 20.335 -8.263 1.00 44.41 105 LYS A C 1
ATOM 847 O O . LYS A 1 105 ? 4.971 20.546 -7.141 1.00 44.41 105 LYS A O 1
ATOM 852 N N . MET A 1 106 ? 3.268 20.684 -8.583 1.00 41.09 106 MET A N 1
ATOM 853 C CA . MET A 1 106 ? 2.514 21.684 -7.811 1.00 41.09 106 MET A CA 1
ATOM 854 C C . MET A 1 106 ? 1.207 21.211 -7.158 1.00 41.09 106 MET A C 1
ATOM 856 O O . MET A 1 106 ? 0.577 21.996 -6.458 1.00 41.09 106 MET A O 1
ATOM 860 N N . ILE A 1 107 ? 0.778 19.956 -7.322 1.00 43.06 107 ILE A N 1
ATOM 861 C CA . ILE A 1 107 ? -0.578 19.568 -6.877 1.00 43.06 107 ILE A CA 1
ATOM 862 C C . ILE A 1 107 ? -0.567 18.867 -5.490 1.00 43.06 107 ILE A C 1
ATOM 864 O O . ILE A 1 107 ? -1.621 18.718 -4.872 1.00 43.06 107 ILE A O 1
ATOM 868 N N . LEU A 1 108 ? 0.592 18.515 -4.903 1.00 44.25 108 LEU A N 1
ATOM 869 C CA . LEU A 1 108 ? 0.639 17.803 -3.602 1.00 44.25 108 LEU A CA 1
ATOM 870 C C . LEU A 1 108 ? -0.014 18.595 -2.442 1.00 44.25 108 LEU A C 1
ATOM 872 O O . LEU A 1 108 ? -0.356 18.021 -1.412 1.00 44.25 108 LEU A O 1
ATOM 876 N N . MET A 1 109 ? -0.234 19.904 -2.613 1.00 39.78 109 MET A N 1
ATOM 877 C CA . MET A 1 109 ? -0.877 20.766 -1.617 1.00 39.78 109 MET A CA 1
ATOM 878 C C . MET A 1 109 ? -2.417 20.799 -1.697 1.00 39.78 109 MET A C 1
ATOM 880 O O . MET A 1 109 ? -3.045 21.289 -0.764 1.00 39.78 109 MET A O 1
ATOM 884 N N . LEU A 1 110 ? -3.040 20.277 -2.764 1.00 40.59 110 LEU A N 1
ATOM 885 C CA . LEU A 1 110 ? -4.490 20.408 -3.001 1.00 40.59 110 LEU A CA 1
ATOM 886 C C . LEU A 1 110 ? -5.326 19.168 -2.641 1.00 40.59 110 LEU A C 1
ATOM 888 O O . LEU A 1 110 ? -6.544 19.269 -2.581 1.00 40.59 110 LEU A O 1
ATOM 892 N N . LEU A 1 111 ? -4.712 18.016 -2.354 1.00 41.62 111 LEU A N 1
ATOM 893 C CA . LEU A 1 111 ? -5.442 16.784 -1.993 1.00 41.62 111 LEU A CA 1
ATOM 894 C C . LEU A 1 111 ? -5.681 16.593 -0.480 1.00 41.62 111 LEU A C 1
ATOM 896 O O . LEU A 1 111 ? -6.249 15.580 -0.072 1.00 41.62 111 LEU A O 1
ATOM 900 N N . PHE A 1 112 ? -5.266 17.557 0.350 1.00 40.56 112 PHE A N 1
ATOM 901 C CA . PHE A 1 112 ? -5.448 17.544 1.810 1.00 40.56 112 PHE A CA 1
ATOM 902 C C . PHE A 1 112 ? -6.320 18.696 2.349 1.00 40.56 112 PHE A C 1
ATOM 904 O O . PHE A 1 112 ? -6.248 18.983 3.545 1.00 40.56 112 PHE A O 1
ATOM 911 N N . ASN A 1 113 ? -7.143 19.333 1.505 1.00 29.36 113 ASN A N 1
ATOM 912 C CA . ASN A 1 113 ? -8.228 20.220 1.950 1.00 29.36 113 ASN A CA 1
ATOM 913 C C . ASN A 1 113 ? -9.585 19.559 1.689 1.00 29.36 113 ASN A C 1
ATOM 915 O O . ASN A 1 113 ? -9.806 19.153 0.526 1.00 29.36 113 ASN A O 1
#

InterPro domains:
  IPR002464 DNA/RNA helicase, ATP-dependent, DEAH-box type, conserved site [PS00690] (40-49)
  IPR014001 Helicase superfamily 1/2, ATP-binding domain [PS51192] (1-98)
  IPR027417 P-loop containing nucleoside triphosphate hydrolase [G3DSA:3.40.50.300] (12-98)
  IPR027417 P-loop containing nucleoside triphosphate hydrolase [SSF52540] (6-86)

Solvent-accessible surface area (backbone atoms only — not comparable to full-atom values): 6613 Å² total; per-residue (Å²): 65,36,39,34,36,38,100,60,80,51,77,54,88,60,95,71,45,42,42,41,32,40,59,71,55,50,52,52,48,39,71,78,36,72,75,44,79,74,43,47,33,42,35,43,49,57,63,67,73,70,43,73,61,55,53,51,51,54,57,50,49,57,57,36,37,77,78,36,63,78,44,36,36,34,42,28,20,65,52,93,78,49,58,66,61,51,64,72,56,68,52,98,74,57,52,66,46,81,40,57,57,76,78,53,96,72,58,87,75,65,82,82,115

pLDDT: mean 75.01, std 16.34, range [29.36, 92.5]

Mean predicted aligned error: 8.82 Å

Foldseek 3Di:
DEEEADPDFDWDDDPDGYGYDHLVVVVVVCVVPVLPVVAQEYEYEAVVVVDPSSVVSLVSVVVNCVVVLSRAYEYEHQDPPVPVSCVVQVDPSRNYHYHHPVPDPPCPVPPPD

Organism: Saponaria officinalis (NCBI:txid3572)

Nearest PDB structures (foldseek):
  6fac-assembly1_A  TM=8.020E-01  e=7.663E-07  Thermochaetoides thermophila DSM 1495
  6zww-assembly3_E  TM=8.134E-01  e=7.173E-07  Escherichia coli
  5mqf-assembly1_q  TM=8.286E-01  e=1.482E-06  Homo sapiens
  8i0w-assembly1_Z  TM=8.211E-01  e=3.064E-06  Homo sapiens
  5jpt-assembly1_A  TM=8.223E-01  e=4.863E-06  Saccharomyces cerevisiae S288C

Radius of gyration: 13.44 Å; Cα contacts (8 Å, |Δi|>4): 161; chains: 1; bounding box: 30×30×33 Å

Secondary structure (DSSP, 8-state):
-EEEE-SS--EE-SSS-EEEE-HHHHHHHHHH-TT-TT-SEEEE--GGG--HHHHHHHHHHHHHHTT-TT-EEEEEES-TT-HHHHHHT--TT--EEEEETTT-TT-TTTTT-